Protein AF-A0A3A0B073-F1 (afdb_monomer)

Structure (mmCIF, N/CA/C/O backbone):
data_AF-A0A3A0B073-F1
#
_entry.id   AF-A0A3A0B073-F1
#
loop_
_atom_site.group_PDB
_atom_site.id
_atom_site.type_symbol
_atom_site.label_atom_id
_atom_site.label_alt_id
_atom_site.label_comp_id
_atom_site.label_asym_id
_atom_site.label_entity_id
_atom_site.label_seq_id
_atom_site.pdbx_PDB_ins_code
_atom_site.Cartn_x
_atom_site.Cartn_y
_atom_site.Cartn_z
_atom_site.occupancy
_atom_site.B_iso_or_equiv
_atom_site.auth_seq_id
_atom_site.auth_comp_id
_atom_site.auth_asym_id
_atom_site.auth_atom_id
_atom_sit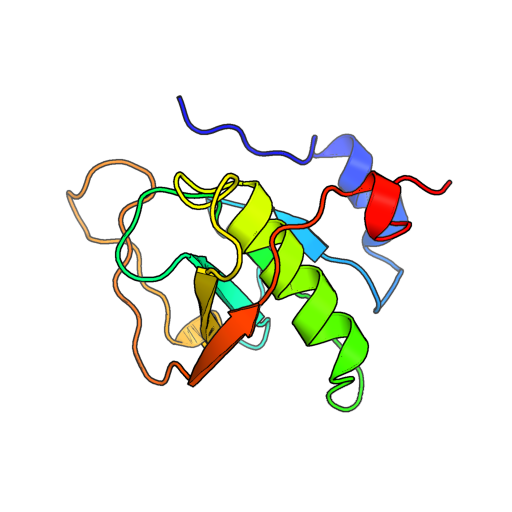e.pdbx_PDB_model_num
ATOM 1 N N . MET A 1 1 ? -16.237 -6.861 0.181 1.00 29.33 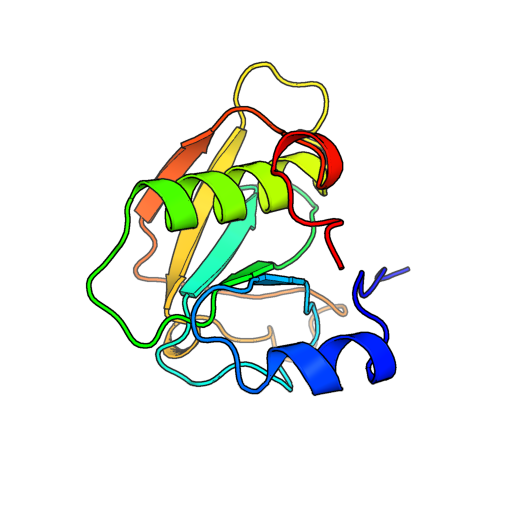1 MET A N 1
ATOM 2 C CA . MET A 1 1 ? -16.297 -5.786 -0.836 1.00 29.33 1 MET A CA 1
ATOM 3 C C . MET A 1 1 ? -14.891 -5.236 -0.973 1.00 29.33 1 MET A C 1
ATOM 5 O O . MET A 1 1 ? -14.348 -4.821 0.035 1.00 29.33 1 MET A O 1
ATOM 9 N N . HIS A 1 2 ? -14.270 -5.301 -2.151 1.00 31.72 2 HIS A N 1
ATOM 10 C CA . HIS A 1 2 ? -12.962 -4.672 -2.353 1.00 31.72 2 HIS A CA 1
ATOM 11 C C . HIS A 1 2 ? -13.212 -3.284 -2.928 1.00 31.72 2 HIS A C 1
ATOM 13 O O . HIS A 1 2 ? -13.648 -3.168 -4.073 1.00 31.72 2 HIS A O 1
ATOM 19 N N . THR A 1 3 ? -12.999 -2.252 -2.119 1.00 32.69 3 THR A N 1
ATOM 20 C CA . THR A 1 3 ? -13.037 -0.867 -2.582 1.00 32.69 3 THR A CA 1
ATOM 21 C C . THR A 1 3 ? -11.742 -0.614 -3.344 1.00 32.69 3 THR A C 1
ATOM 23 O O . THR A 1 3 ? -10.688 -0.417 -2.752 1.00 32.69 3 THR A O 1
ATOM 26 N N . THR A 1 4 ? -11.793 -0.685 -4.672 1.00 45.09 4 THR A N 1
ATOM 27 C CA . THR A 1 4 ? -10.774 -0.039 -5.505 1.00 45.09 4 THR A CA 1
ATOM 28 C C . THR A 1 4 ? -10.979 1.462 -5.317 1.00 45.09 4 THR A C 1
ATOM 30 O O . THR A 1 4 ? -12.005 1.990 -5.737 1.00 45.09 4 THR A O 1
ATOM 33 N N . LEU A 1 5 ? -10.056 2.136 -4.629 1.00 51.75 5 LEU A N 1
ATOM 34 C CA . LEU A 1 5 ? -10.181 3.564 -4.301 1.00 51.75 5 LEU A CA 1
ATOM 35 C C . LEU A 1 5 ? -9.782 4.498 -5.445 1.00 51.75 5 LEU A C 1
ATOM 37 O O . LEU A 1 5 ? -9.676 5.699 -5.243 1.00 51.75 5 LEU A O 1
ATOM 41 N N . ILE A 1 6 ? -9.614 3.976 -6.659 1.00 52.25 6 ILE A N 1
ATOM 42 C CA . ILE A 1 6 ? -9.397 4.811 -7.835 1.00 52.25 6 ILE A CA 1
ATOM 43 C C . ILE A 1 6 ? -10.350 4.374 -8.934 1.00 52.25 6 ILE A C 1
ATOM 45 O O . ILE A 1 6 ? -10.333 3.212 -9.356 1.00 52.25 6 ILE A O 1
ATOM 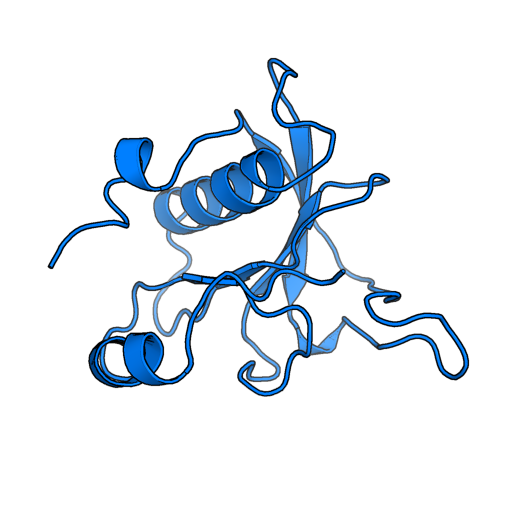49 N N . ARG A 1 7 ? -11.202 5.291 -9.407 1.00 49.00 7 ARG A N 1
ATOM 50 C CA . ARG A 1 7 ? -11.985 5.013 -10.610 1.00 49.00 7 ARG A CA 1
ATOM 51 C C . ARG A 1 7 ? -11.013 5.031 -11.788 1.00 49.00 7 ARG A C 1
ATOM 53 O O . ARG A 1 7 ? -10.180 5.926 -11.865 1.00 49.00 7 ARG A O 1
ATOM 60 N N . PRO A 1 8 ? -11.120 4.107 -12.752 1.00 44.78 8 PRO A N 1
ATOM 61 C CA . PRO A 1 8 ? -10.223 4.088 -13.905 1.00 44.78 8 PRO A CA 1
ATOM 62 C C . PRO A 1 8 ? -10.131 5.415 -14.681 1.00 44.78 8 PRO A C 1
ATOM 64 O O . PRO A 1 8 ? -9.081 5.730 -15.230 1.00 44.78 8 PRO A O 1
ATOM 67 N N . ALA A 1 9 ? -11.203 6.215 -14.687 1.00 53.12 9 ALA A N 1
ATOM 68 C CA . ALA A 1 9 ? -11.222 7.553 -15.280 1.00 53.12 9 ALA A CA 1
ATOM 69 C C . ALA A 1 9 ? -10.273 8.537 -14.572 1.00 53.12 9 ALA A C 1
ATOM 71 O O . ALA A 1 9 ? -9.630 9.346 -15.240 1.00 53.12 9 ALA A O 1
ATOM 72 N N . ASP A 1 10 ? -10.127 8.402 -13.253 1.00 54.31 10 ASP A N 1
ATOM 73 C CA . ASP A 1 10 ? -9.276 9.251 -12.419 1.00 54.31 10 ASP A CA 1
ATOM 74 C C . ASP A 1 10 ? -7.786 8.943 -12.656 1.00 54.31 10 ASP A C 1
ATOM 76 O O . ASP A 1 10 ? -6.939 9.773 -12.376 1.00 54.31 10 ASP A O 1
ATOM 80 N N . LEU A 1 11 ? -7.437 7.779 -13.226 1.00 53.94 11 LEU A N 1
ATOM 81 C CA . LEU A 1 11 ? -6.044 7.404 -13.519 1.00 53.94 11 LEU A CA 1
ATOM 82 C C . LEU A 1 11 ? -5.470 8.136 -14.736 1.00 53.94 11 LEU A C 1
ATOM 84 O O . LEU A 1 11 ? -4.262 8.350 -14.806 1.00 53.94 11 LEU A O 1
ATOM 88 N N . THR A 1 12 ? -6.313 8.471 -15.718 1.00 55.09 12 THR A N 1
ATOM 89 C CA . THR A 1 12 ? -5.875 8.934 -17.049 1.00 55.09 12 THR A CA 1
ATOM 90 C C . THR A 1 12 ? -5.002 10.196 -16.997 1.00 55.09 12 THR A C 1
ATOM 92 O O . THR A 1 12 ? -3.966 10.204 -17.663 1.00 55.09 12 THR A O 1
ATOM 95 N N . PRO A 1 13 ? -5.325 11.226 -16.188 1.00 55.34 13 PRO A N 1
ATOM 96 C CA . PRO A 1 13 ? -4.471 12.408 -16.037 1.00 55.34 13 PRO A CA 1
ATOM 97 C C . PRO A 1 13 ? -3.142 12.104 -15.330 1.00 55.34 13 PRO A C 1
ATOM 99 O O . PRO A 1 13 ? -2.137 12.760 -15.590 1.00 55.34 13 PRO A O 1
ATOM 102 N N . HIS A 1 14 ? -3.122 11.094 -14.457 1.00 51.81 14 HIS A N 1
ATOM 103 C CA . HIS A 1 14 ? -1.970 10.765 -13.617 1.00 51.81 14 HIS A CA 1
ATOM 104 C C . HIS A 1 14 ? -1.006 9.765 -14.265 1.00 51.81 14 HIS A C 1
ATOM 106 O O . HIS A 1 14 ? 0.131 9.652 -13.824 1.00 51.81 14 HIS A O 1
ATOM 112 N N . LEU A 1 15 ? -1.381 9.095 -15.363 1.00 53.16 15 LEU A N 1
ATOM 113 C CA . LEU A 1 15 ? -0.467 8.226 -16.126 1.00 53.16 15 LEU A CA 1
ATOM 114 C C . LEU A 1 15 ? 0.792 8.954 -16.638 1.00 53.16 15 LEU A C 1
ATOM 116 O O . LEU A 1 15 ? 1.796 8.295 -16.901 1.00 53.16 15 LEU A O 1
ATOM 120 N N . ALA A 1 16 ? 0.742 10.283 -16.772 1.00 53.09 16 ALA A N 1
ATOM 121 C CA . ALA A 1 16 ? 1.864 11.115 -17.207 1.00 53.09 16 ALA A CA 1
ATOM 122 C C . ALA A 1 16 ? 2.681 11.731 -16.050 1.00 53.09 16 ALA A C 1
ATOM 124 O O . ALA A 1 16 ? 3.764 12.262 -16.295 1.00 53.09 16 ALA A O 1
ATOM 125 N N . ASP A 1 17 ? 2.194 11.668 -14.806 1.00 56.91 17 ASP A N 1
ATOM 126 C CA . ASP A 1 17 ? 2.904 12.181 -13.631 1.00 56.91 17 ASP A CA 1
ATOM 127 C C . ASP A 1 17 ? 3.765 11.055 -13.022 1.00 56.91 17 ASP A C 1
ATOM 129 O O . ASP A 1 17 ? 3.271 9.950 -12.812 1.00 56.91 17 ASP A O 1
ATOM 133 N N . PRO A 1 18 ? 5.057 11.262 -12.734 1.00 53.91 18 PRO A N 1
ATOM 134 C CA . PRO A 1 18 ? 5.881 10.266 -12.050 1.00 53.91 18 PRO A CA 1
ATOM 135 C C . PRO A 1 18 ? 5.668 10.188 -10.522 1.00 53.91 18 PRO A C 1
ATOM 137 O O . PRO A 1 18 ? 6.352 9.393 -9.880 1.00 53.91 18 PRO A O 1
ATOM 140 N N . ARG A 1 19 ? 4.794 11.012 -9.915 1.00 54.47 19 ARG A N 1
ATOM 141 C CA . ARG A 1 19 ? 4.692 11.203 -8.449 1.00 54.47 19 ARG A CA 1
ATOM 142 C C . ARG A 1 19 ? 3.478 10.584 -7.748 1.00 54.47 19 ARG A C 1
ATOM 144 O O . ARG A 1 19 ? 3.276 10.853 -6.563 1.00 54.47 19 ARG A O 1
ATOM 151 N N . TRP A 1 20 ? 2.651 9.797 -8.423 1.00 63.06 20 TRP A N 1
ATOM 152 C CA . TRP A 1 20 ? 1.352 9.397 -7.870 1.00 63.06 20 TRP A CA 1
ATOM 153 C C . TRP A 1 20 ? 1.305 7.966 -7.320 1.00 63.06 20 TRP A C 1
ATOM 155 O O . TRP A 1 20 ? 2.144 7.106 -7.596 1.00 63.06 20 TRP A O 1
ATOM 165 N N . VAL A 1 21 ? 0.261 7.722 -6.530 1.00 62.69 21 VAL A N 1
ATOM 166 C CA . VAL A 1 21 ? 0.004 6.476 -5.810 1.00 62.69 21 VAL A CA 1
ATOM 167 C C . VAL A 1 21 ? -1.290 5.856 -6.336 1.00 62.69 21 VAL A C 1
ATOM 169 O O . VAL A 1 21 ? -2.345 6.483 -6.280 1.00 62.69 21 VAL A O 1
ATOM 172 N N . VAL A 1 22 ? -1.226 4.625 -6.844 1.00 63.97 22 VAL A N 1
ATOM 173 C CA . VAL A 1 22 ? -2.406 3.833 -7.206 1.00 63.97 22 VAL A CA 1
ATOM 174 C C . VAL A 1 22 ? -2.874 3.062 -5.972 1.00 63.97 22 VAL A C 1
ATOM 176 O O . VAL A 1 22 ? -2.076 2.381 -5.346 1.00 63.97 22 VAL A O 1
ATOM 179 N N . VAL A 1 23 ? -4.162 3.052 -5.648 1.00 61.75 23 VAL A N 1
ATOM 180 C CA . VAL A 1 23 ? -4.732 2.090 -4.694 1.00 61.75 23 VAL A CA 1
ATOM 181 C C . VAL A 1 23 ? -5.425 0.999 -5.503 1.00 61.75 23 VAL A C 1
ATOM 183 O O . VAL A 1 23 ? -6.606 1.101 -5.840 1.00 61.75 23 VAL A O 1
ATOM 186 N N . ASP A 1 24 ? -4.654 -0.018 -5.890 1.00 61.38 24 ASP A N 1
ATOM 187 C CA . ASP A 1 24 ? -5.118 -1.125 -6.726 1.00 61.38 24 ASP A CA 1
ATOM 188 C C . ASP A 1 24 ? -4.952 -2.471 -6.012 1.00 61.38 24 ASP A C 1
ATOM 190 O O . ASP A 1 24 ? -3.847 -2.952 -5.761 1.00 61.38 24 ASP A O 1
ATOM 194 N N . CYS A 1 25 ? -6.084 -3.114 -5.738 1.00 56.56 25 CYS A N 1
ATOM 195 C CA . CYS A 1 25 ? -6.167 -4.449 -5.155 1.00 56.56 25 CYS A CA 1
ATOM 196 C C . CYS A 1 25 ? -6.121 -5.588 -6.188 1.00 56.56 25 CYS A C 1
ATOM 198 O O . CYS A 1 25 ? -6.047 -6.761 -5.812 1.00 56.56 25 CYS A O 1
ATOM 200 N N . ARG A 1 26 ? -6.177 -5.277 -7.488 1.00 60.09 26 ARG A N 1
ATOM 201 C CA . ARG A 1 26 ? -6.136 -6.258 -8.582 1.00 60.09 26 ARG A CA 1
ATOM 202 C C . ARG A 1 26 ? -4.754 -6.393 -9.203 1.00 60.09 26 ARG A C 1
ATOM 204 O O . ARG A 1 26 ? -4.455 -7.467 -9.726 1.00 60.09 26 ARG A O 1
ATOM 211 N N . PHE A 1 27 ? -3.898 -5.390 -9.034 1.00 64.75 27 PHE A N 1
ATOM 212 C CA . PHE A 1 27 ? -2.546 -5.311 -9.586 1.00 64.75 27 PHE A CA 1
ATOM 213 C C . PHE A 1 27 ? -2.467 -5.245 -11.111 1.00 64.75 27 PHE A C 1
ATOM 215 O O . PHE A 1 27 ? -1.421 -5.573 -11.674 1.00 64.75 27 PHE A O 1
ATOM 222 N N . ASP A 1 28 ? -3.551 -4.867 -11.777 1.00 66.38 28 ASP A N 1
ATOM 223 C CA . ASP A 1 28 ? -3.617 -4.860 -13.239 1.00 66.38 28 ASP A CA 1
ATOM 224 C C . ASP A 1 28 ? -2.840 -3.662 -13.822 1.00 66.38 28 ASP A C 1
ATOM 226 O O . ASP A 1 28 ? -2.476 -3.657 -14.994 1.00 66.38 28 ASP A O 1
ATOM 230 N N . LEU A 1 29 ? -2.547 -2.659 -12.986 1.00 64.62 29 LEU A N 1
ATOM 231 C CA . LEU A 1 29 ? -1.926 -1.387 -13.371 1.00 64.62 29 LEU A CA 1
ATOM 232 C C . LEU A 1 29 ? -0.457 -1.252 -12.943 1.00 64.62 29 LEU A C 1
ATOM 234 O O . LEU A 1 29 ? 0.153 -0.210 -13.188 1.00 64.62 29 LEU A O 1
ATOM 238 N N . ALA A 1 30 ? 0.092 -2.271 -12.279 1.00 74.00 30 ALA A N 1
ATOM 239 C CA . ALA A 1 30 ? 1.402 -2.215 -11.643 1.00 74.00 30 ALA A CA 1
ATOM 240 C C . ALA A 1 30 ? 2.483 -2.899 -12.494 1.00 74.00 30 ALA A C 1
ATOM 242 O O . ALA A 1 30 ? 2.364 -4.074 -12.853 1.00 74.00 30 ALA A O 1
ATOM 243 N N . ASN A 1 31 ? 3.573 -2.185 -12.759 1.00 81.56 31 ASN A N 1
ATOM 244 C CA . ASN A 1 31 ? 4.785 -2.727 -13.357 1.00 81.56 31 ASN A CA 1
ATOM 245 C C . ASN A 1 31 ? 5.560 -3.581 -12.337 1.00 81.56 31 ASN A C 1
ATOM 247 O O . ASN A 1 31 ? 5.439 -3.377 -11.129 1.00 81.56 31 ASN A O 1
ATOM 251 N N . PRO A 1 32 ? 6.419 -4.515 -12.786 1.00 83.94 32 PRO A N 1
ATOM 252 C CA . PRO A 1 32 ? 7.206 -5.357 -11.883 1.00 83.94 32 PRO A CA 1
ATOM 253 C C . PRO A 1 32 ? 8.081 -4.587 -10.878 1.00 83.94 32 PRO A C 1
ATOM 255 O O . PRO A 1 32 ? 8.295 -5.093 -9.778 1.00 83.94 32 PRO A O 1
ATOM 258 N N . GLY A 1 33 ? 8.585 -3.408 -11.254 1.00 85.06 33 GLY A N 1
ATOM 259 C CA . GLY A 1 33 ? 9.442 -2.568 -10.408 1.00 85.06 33 GLY A CA 1
ATOM 260 C C . GLY A 1 33 ? 8.696 -1.559 -9.531 1.00 85.06 33 GLY A C 1
ATOM 261 O O . GLY A 1 33 ? 9.333 -0.899 -8.719 1.00 85.06 33 GLY A O 1
ATOM 262 N N . ASP A 1 34 ? 7.372 -1.436 -9.670 1.00 86.31 34 ASP A N 1
ATOM 263 C CA . ASP A 1 34 ? 6.595 -0.530 -8.821 1.00 86.31 34 ASP A CA 1
ATOM 264 C C . ASP A 1 34 ? 6.606 -1.032 -7.375 1.00 86.31 34 ASP A C 1
ATOM 266 O O . ASP A 1 34 ? 6.655 -2.241 -7.127 1.00 86.31 34 ASP A O 1
ATOM 270 N N . LEU A 1 35 ? 6.521 -0.126 -6.406 1.00 88.06 35 LEU A N 1
ATOM 271 C CA . LEU A 1 35 ? 6.472 -0.511 -5.001 1.00 88.06 35 LEU A CA 1
ATOM 272 C C . LEU A 1 35 ? 5.040 -0.848 -4.601 1.00 88.06 35 LEU A C 1
ATOM 274 O O . LEU A 1 35 ? 4.108 -0.103 -4.869 1.00 88.06 35 LEU A O 1
ATOM 278 N N . TRP A 1 36 ? 4.873 -1.974 -3.930 1.00 90.69 36 TRP A N 1
ATOM 279 C CA . TRP A 1 36 ? 3.655 -2.398 -3.267 1.00 90.69 36 TRP A CA 1
ATOM 280 C C . TRP A 1 36 ? 3.761 -2.128 -1.774 1.00 90.69 36 TRP A C 1
ATOM 282 O O . TRP A 1 36 ? 4.793 -2.415 -1.169 1.00 90.69 36 TRP A O 1
ATOM 292 N N . LEU A 1 37 ? 2.684 -1.603 -1.200 1.00 92.44 37 LEU A N 1
ATOM 293 C CA . LEU A 1 37 ? 2.546 -1.285 0.206 1.00 92.44 37 LEU A CA 1
ATOM 294 C C . LEU A 1 37 ? 1.238 -1.856 0.754 1.00 92.44 37 LEU A C 1
ATOM 296 O O . LEU A 1 37 ? 0.194 -1.800 0.093 1.00 92.44 37 LEU A O 1
ATOM 300 N N . HIS A 1 38 ? 1.287 -2.382 1.973 1.00 93.56 38 HIS A N 1
ATOM 301 C CA . HIS A 1 38 ? 0.114 -2.897 2.674 1.00 93.56 38 HIS A CA 1
ATOM 302 C C . HIS A 1 38 ? 0.346 -2.918 4.183 1.00 93.56 38 HIS A C 1
ATOM 304 O O . HIS A 1 38 ? 1.461 -3.158 4.646 1.00 93.56 38 HIS A O 1
ATOM 310 N N . ALA A 1 39 ? -0.713 -2.704 4.961 1.00 95.12 39 ALA A N 1
ATOM 311 C CA . ALA A 1 39 ? -0.633 -2.796 6.412 1.00 95.12 39 ALA A CA 1
ATOM 312 C C . ALA A 1 39 ? -0.265 -4.226 6.850 1.00 95.12 39 ALA A C 1
ATOM 314 O O . ALA A 1 39 ? -0.869 -5.214 6.427 1.00 95.12 39 ALA A O 1
ATOM 315 N N . ARG A 1 40 ? 0.767 -4.356 7.679 1.00 95.50 40 ARG A N 1
ATOM 316 C CA . ARG A 1 40 ? 1.321 -5.653 8.067 1.00 95.50 40 ARG A CA 1
ATOM 317 C C . ARG A 1 40 ? 0.349 -6.400 8.979 1.00 95.50 40 ARG A C 1
ATOM 319 O O . ARG A 1 40 ? -0.135 -5.846 9.960 1.00 95.50 40 ARG A O 1
ATOM 326 N N . ASN A 1 41 ? 0.124 -7.685 8.693 1.00 91.56 41 ASN A N 1
ATOM 327 C CA . ASN A 1 41 ? -0.681 -8.602 9.516 1.00 91.56 41 ASN A CA 1
ATOM 328 C C . ASN A 1 41 ? -2.127 -8.149 9.799 1.00 91.56 41 ASN A C 1
ATOM 330 O O . ASN A 1 41 ? -2.719 -8.578 10.788 1.00 91.56 41 ASN A O 1
ATOM 334 N N . MET A 1 42 ? -2.715 -7.314 8.942 1.00 92.38 42 MET A N 1
ATOM 335 C CA . MET A 1 42 ? -4.102 -6.873 9.095 1.00 92.38 42 MET A CA 1
ATOM 336 C C . MET A 1 42 ? -4.778 -6.648 7.742 1.00 92.38 42 MET A C 1
ATOM 338 O O . MET A 1 42 ? -4.085 -6.374 6.762 1.00 92.38 42 MET A O 1
ATOM 342 N N . PRO A 1 43 ? -6.115 -6.751 7.660 1.00 89.69 43 PRO A N 1
ATOM 343 C CA . PRO A 1 43 ? -6.858 -6.365 6.469 1.00 89.69 43 PRO A CA 1
ATOM 344 C C . PRO A 1 43 ? -6.635 -4.891 6.117 1.00 89.69 43 PRO A C 1
ATOM 346 O O . PRO A 1 43 ? -6.659 -4.013 6.982 1.00 89.69 43 PRO A O 1
ATOM 349 N N . GLY A 1 44 ? -6.444 -4.612 4.831 1.00 87.56 44 GLY A N 1
ATOM 350 C CA . GLY A 1 44 ? -6.321 -3.250 4.341 1.00 87.56 44 GLY A CA 1
ATOM 351 C C . GLY A 1 44 ? -6.243 -3.157 2.827 1.00 87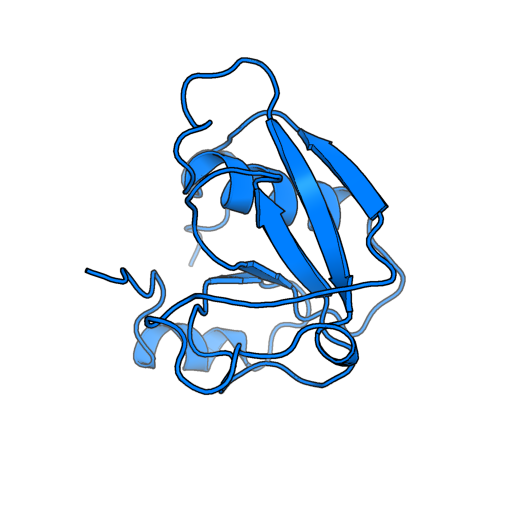.56 44 GLY A C 1
ATOM 352 O O . GLY A 1 44 ? -6.358 -4.146 2.100 1.00 87.56 44 GLY A O 1
ATOM 353 N N . ALA A 1 45 ? -6.084 -1.932 2.344 1.00 85.88 45 ALA A N 1
ATOM 354 C CA . ALA A 1 45 ? -5.900 -1.667 0.930 1.00 85.88 45 ALA A CA 1
ATOM 355 C C . ALA A 1 45 ? -4.479 -2.018 0.471 1.00 85.88 45 ALA A C 1
ATOM 357 O O . ALA A 1 45 ? -3.491 -1.777 1.165 1.00 85.88 45 ALA A O 1
ATOM 358 N N . HIS A 1 46 ? -4.380 -2.536 -0.752 1.00 86.44 46 HIS A N 1
ATOM 359 C CA . HIS A 1 46 ? -3.112 -2.607 -1.464 1.00 86.44 46 HIS A CA 1
ATOM 360 C C . HIS A 1 46 ? -2.842 -1.270 -2.137 1.00 86.44 46 HIS A C 1
ATOM 362 O O . HIS A 1 46 ? -3.642 -0.792 -2.944 1.00 86.44 46 HIS A O 1
ATOM 368 N N . VAL A 1 47 ? -1.695 -0.694 -1.817 1.00 86.81 47 VAL A N 1
ATOM 369 C CA . VAL A 1 47 ? -1.233 0.565 -2.380 1.00 86.81 47 VAL A CA 1
ATOM 370 C C . VAL A 1 47 ? -0.041 0.266 -3.283 1.00 86.81 47 VAL A C 1
ATOM 372 O O . VAL A 1 47 ? 0.865 -0.469 -2.912 1.00 86.81 47 VAL A O 1
ATOM 375 N N . ILE A 1 48 ? -0.055 0.798 -4.495 1.00 85.38 48 ILE A N 1
ATOM 376 C CA . ILE A 1 48 ? 1.019 0.711 -5.475 1.00 85.3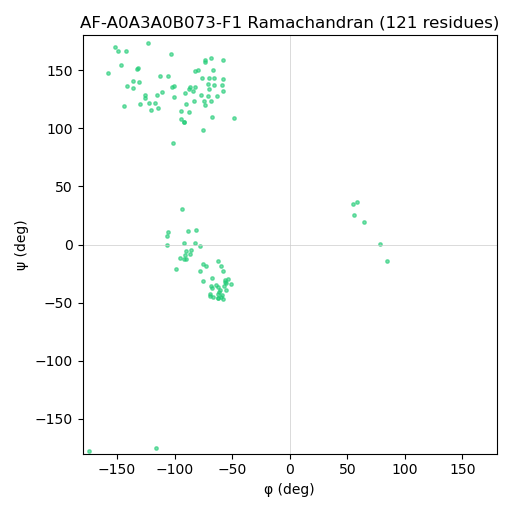8 48 ILE A CA 1
ATOM 377 C C . ILE A 1 48 ? 1.569 2.116 -5.683 1.00 85.38 48 ILE A C 1
ATOM 379 O O . ILE A 1 48 ? 0.873 3.007 -6.159 1.00 85.38 48 ILE A O 1
ATOM 383 N N . LEU A 1 49 ? 2.835 2.317 -5.362 1.00 81.56 49 LEU A N 1
ATOM 384 C CA . LEU A 1 49 ? 3.561 3.535 -5.673 1.00 81.56 49 LEU A CA 1
ATOM 385 C C . LEU A 1 49 ? 4.308 3.333 -6.995 1.00 81.56 49 LEU A C 1
ATOM 387 O O . LEU A 1 49 ? 5.223 2.508 -7.080 1.00 81.56 49 LEU A O 1
ATOM 391 N N . ARG A 1 50 ? 3.911 4.094 -8.021 1.00 77.75 50 ARG A N 1
ATOM 392 C CA . ARG A 1 50 ? 4.625 4.153 -9.300 1.00 77.75 50 ARG A CA 1
ATOM 393 C C . ARG A 1 50 ? 5.656 5.259 -9.220 1.00 77.75 50 ARG A C 1
ATOM 395 O O . ARG A 1 50 ? 5.308 6.405 -8.955 1.00 77.75 50 ARG A O 1
ATOM 402 N N . TRP A 1 51 ? 6.920 4.910 -9.415 1.00 68.62 51 TRP A N 1
ATOM 403 C CA . TRP A 1 51 ? 8.012 5.850 -9.223 1.00 68.62 51 TRP A CA 1
ATOM 404 C C . TRP A 1 51 ? 9.112 5.615 -10.252 1.00 68.62 51 TRP A C 1
ATOM 406 O O . TRP A 1 51 ? 9.706 4.544 -10.305 1.00 68.62 51 TRP A O 1
ATOM 416 N N . ASN A 1 52 ? 9.382 6.638 -11.065 1.00 61.25 52 ASN A N 1
ATOM 417 C CA . ASN A 1 52 ? 10.408 6.608 -12.115 1.00 61.25 52 ASN A CA 1
ATOM 418 C C . ASN A 1 52 ? 11.670 7.425 -11.744 1.00 61.25 52 ASN A C 1
ATOM 420 O O . ASN A 1 52 ? 12.499 7.689 -12.612 1.00 61.25 52 ASN A O 1
ATOM 424 N N . GLY A 1 53 ? 11.809 7.868 -10.486 1.00 58.97 53 GLY A N 1
ATOM 425 C CA . GLY A 1 53 ? 12.918 8.707 -10.002 1.00 58.97 53 GLY A CA 1
ATOM 426 C C . GLY A 1 53 ? 13.796 8.029 -8.935 1.00 58.97 53 GLY A C 1
ATOM 427 O O . GLY A 1 53 ? 13.584 6.863 -8.613 1.00 58.97 53 GLY A O 1
ATOM 428 N N . PRO A 1 54 ? 14.778 8.736 -8.343 1.00 58.84 54 PRO A N 1
ATOM 429 C CA . PRO A 1 54 ? 15.496 8.253 -7.157 1.00 58.84 54 PRO A CA 1
ATOM 430 C C . PRO A 1 54 ? 14.547 8.158 -5.956 1.00 58.84 54 PRO A C 1
ATOM 432 O O . PRO A 1 54 ? 13.663 9.000 -5.835 1.00 58.84 54 PRO A O 1
ATOM 435 N N . ASP A 1 55 ? 14.706 7.151 -5.093 1.00 61.75 55 ASP A N 1
ATOM 436 C CA . ASP A 1 55 ? 13.849 6.925 -3.916 1.00 61.75 55 ASP A CA 1
ATOM 437 C C . ASP A 1 55 ? 13.658 8.217 -3.091 1.00 61.75 55 ASP A C 1
ATOM 439 O O . ASP A 1 55 ? 14.571 8.681 -2.406 1.00 61.75 55 ASP A O 1
ATOM 443 N N . ASP A 1 56 ? 12.453 8.795 -3.136 1.00 74.94 56 ASP A N 1
ATOM 444 C CA . ASP A 1 56 ? 12.052 9.907 -2.273 1.00 74.94 56 ASP A CA 1
ATOM 445 C C . ASP A 1 56 ? 11.393 9.334 -1.012 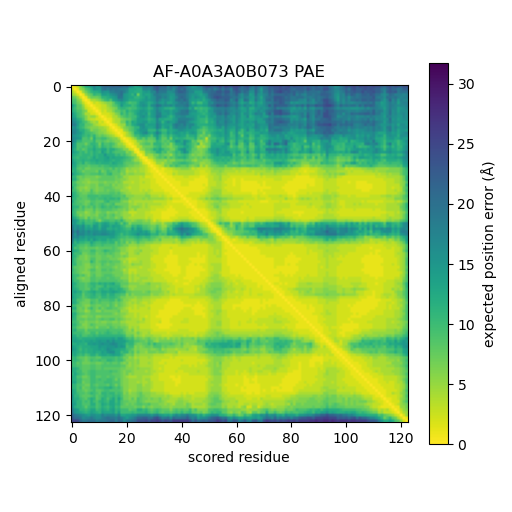1.00 74.94 56 ASP A C 1
ATOM 447 O O . ASP A 1 56 ? 10.251 8.856 -1.027 1.00 74.94 56 ASP A O 1
ATOM 451 N N . ALA A 1 57 ? 12.126 9.386 0.103 1.00 76.69 57 ALA A N 1
ATOM 452 C CA . ALA A 1 57 ? 11.661 8.897 1.398 1.00 76.69 57 ALA A CA 1
ATOM 453 C C . ALA A 1 57 ? 10.339 9.552 1.845 1.00 76.69 57 ALA A C 1
ATOM 455 O O . ALA A 1 57 ? 9.523 8.912 2.515 1.00 76.69 57 ALA A O 1
ATOM 456 N N . GLY A 1 58 ? 10.089 10.805 1.454 1.00 81.38 58 GLY A N 1
ATOM 457 C CA . GLY A 1 58 ? 8.847 11.508 1.747 1.00 81.38 58 GLY A CA 1
ATOM 458 C C . GLY A 1 58 ? 7.665 10.930 0.975 1.00 81.38 58 GLY A C 1
ATOM 459 O O . GLY A 1 58 ? 6.612 10.693 1.565 1.00 81.38 58 GLY A O 1
ATOM 460 N N . VAL A 1 59 ? 7.833 10.646 -0.319 1.00 81.94 59 VAL A N 1
ATOM 461 C CA . VAL A 1 59 ? 6.789 10.011 -1.150 1.00 81.94 59 VAL A CA 1
ATOM 462 C C . VAL A 1 59 ? 6.446 8.625 -0.614 1.00 81.94 59 VAL A C 1
ATOM 464 O O . VAL A 1 59 ? 5.268 8.309 -0.436 1.00 81.94 59 VAL A O 1
ATOM 467 N N . LEU A 1 60 ? 7.466 7.829 -0.291 1.00 85.44 60 LEU A N 1
ATOM 468 C CA . LEU A 1 60 ? 7.280 6.496 0.269 1.00 85.44 60 LEU A CA 1
ATOM 469 C C . LEU A 1 60 ? 6.500 6.534 1.589 1.00 85.44 60 LEU A C 1
ATOM 471 O O . LEU A 1 60 ? 5.564 5.758 1.778 1.00 85.44 60 LEU A O 1
ATOM 475 N N . THR A 1 61 ? 6.852 7.466 2.477 1.00 89.44 61 THR A N 1
ATOM 476 C CA . THR A 1 61 ? 6.170 7.641 3.765 1.00 89.44 61 THR A CA 1
ATOM 477 C C . THR A 1 61 ? 4.705 8.028 3.568 1.00 89.44 61 THR A C 1
ATOM 479 O O . THR A 1 61 ? 3.838 7.463 4.226 1.00 89.44 61 THR A O 1
ATOM 482 N N . ARG A 1 62 ? 4.396 8.932 2.624 1.00 86.81 62 ARG A N 1
ATOM 483 C CA . ARG A 1 62 ? 3.004 9.298 2.301 1.00 86.81 62 ARG A CA 1
ATOM 484 C C . ARG A 1 62 ? 2.205 8.102 1.780 1.00 86.81 62 ARG A C 1
ATOM 486 O O . ARG A 1 62 ? 1.094 7.870 2.246 1.00 86.81 62 ARG A O 1
ATOM 493 N N . ALA A 1 63 ? 2.773 7.320 0.861 1.00 86.94 63 ALA A N 1
ATOM 494 C CA . ALA A 1 63 ? 2.121 6.117 0.342 1.00 86.94 63 ALA A CA 1
ATOM 495 C C . ALA A 1 63 ? 1.863 5.084 1.454 1.00 86.94 63 ALA A C 1
ATOM 497 O O . ALA A 1 63 ? 0.788 4.488 1.510 1.00 86.94 63 ALA A O 1
ATOM 498 N N . ALA A 1 64 ? 2.819 4.909 2.371 1.00 91.38 64 ALA A N 1
ATOM 499 C CA . ALA A 1 64 ? 2.666 4.015 3.511 1.00 91.38 64 ALA A CA 1
ATOM 500 C C . ALA A 1 64 ? 1.586 4.516 4.485 1.00 91.38 64 ALA A C 1
ATOM 502 O O . ALA A 1 64 ? 0.719 3.742 4.886 1.00 91.38 64 ALA A O 1
ATOM 503 N N . SER A 1 65 ? 1.572 5.811 4.813 1.00 92.25 65 SER A N 1
ATOM 504 C CA . SER A 1 65 ? 0.521 6.428 5.637 1.00 92.25 65 SER A CA 1
ATOM 505 C C . SER A 1 65 ? -0.876 6.240 5.046 1.00 92.25 65 SER A C 1
ATOM 507 O O . SER A 1 65 ? -1.830 6.032 5.796 1.00 92.25 65 SER A O 1
ATOM 509 N N . LEU A 1 66 ? -0.999 6.267 3.715 1.00 89.06 66 LEU A N 1
ATOM 510 C CA . LEU A 1 66 ? -2.258 6.008 3.022 1.00 89.06 66 LEU A CA 1
ATOM 511 C C . LEU A 1 66 ? -2.681 4.534 3.132 1.00 89.06 66 LEU A C 1
ATOM 513 O O . LEU A 1 66 ? -3.847 4.244 3.397 1.00 89.06 66 LEU A O 1
ATOM 517 N N . ALA A 1 67 ? -1.738 3.596 2.985 1.00 90.50 67 ALA A N 1
ATOM 518 C CA . ALA A 1 67 ? -1.997 2.168 3.192 1.00 90.50 67 ALA A CA 1
ATOM 519 C C . ALA A 1 67 ? -2.454 1.872 4.631 1.00 90.50 67 ALA A C 1
ATOM 521 O O . ALA A 1 67 ? -3.364 1.072 4.841 1.00 90.50 67 ALA A O 1
ATOM 522 N N . ALA A 1 68 ? -1.859 2.554 5.612 1.00 94.12 68 ALA A N 1
ATOM 523 C CA . ALA A 1 68 ? -2.251 2.485 7.016 1.00 94.12 68 ALA A CA 1
ATOM 524 C C . ALA A 1 68 ? -3.627 3.117 7.294 1.00 94.12 68 ALA A C 1
ATOM 526 O O . ALA A 1 68 ? -4.374 2.629 8.135 1.00 94.12 68 ALA A O 1
ATOM 527 N N . TRP A 1 69 ? -3.983 4.196 6.594 1.00 92.62 69 TRP A N 1
ATOM 528 C CA . TRP A 1 69 ? -5.302 4.823 6.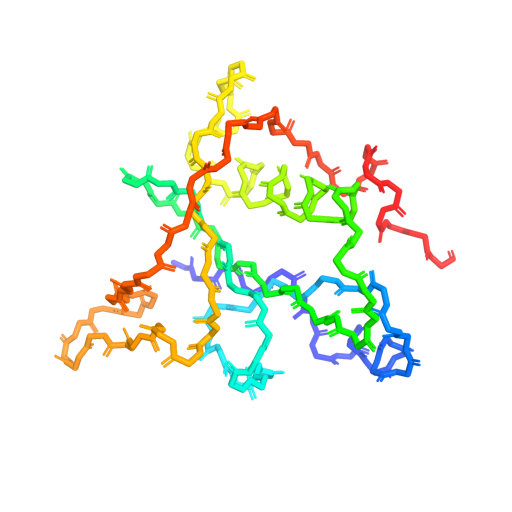719 1.00 92.62 69 TRP A CA 1
ATOM 529 C C . TRP A 1 69 ? -6.426 3.933 6.191 1.00 92.62 69 TRP A C 1
ATOM 531 O O . TRP A 1 69 ? -7.506 3.881 6.775 1.00 92.62 69 TRP A O 1
ATOM 541 N N . TYR A 1 70 ? -6.163 3.204 5.109 1.00 89.88 70 TYR A N 1
ATOM 542 C CA . TYR A 1 70 ? -7.110 2.273 4.498 1.00 89.88 70 TYR A CA 1
ATOM 543 C C . TYR A 1 70 ? -6.968 0.832 4.992 1.00 89.88 70 TYR A C 1
ATOM 545 O O . TYR A 1 70 ? -7.258 -0.114 4.255 1.00 89.88 70 TYR A O 1
ATOM 553 N N . SER A 1 71 ? -6.549 0.657 6.241 1.00 91.31 71 SER A N 1
ATOM 554 C CA . SER A 1 71 ? -6.522 -0.630 6.928 1.00 91.31 71 SER A CA 1
ATOM 555 C C . SER A 1 71 ? -7.336 -0.594 8.216 1.00 91.31 71 SER A C 1
ATOM 557 O O . SER A 1 71 ? -7.777 0.465 8.674 1.00 91.31 71 SER A O 1
ATOM 559 N N . ASP A 1 72 ? -7.487 -1.756 8.845 1.00 92.69 72 ASP A N 1
ATOM 560 C CA . ASP A 1 72 ? -8.069 -1.864 10.188 1.00 92.69 72 ASP A CA 1
ATOM 561 C C . ASP A 1 72 ? -7.235 -1.118 11.257 1.00 92.69 72 ASP A C 1
ATOM 563 O O . ASP A 1 72 ? -7.723 -0.845 12.353 1.00 92.69 72 ASP A O 1
ATOM 567 N N . GLY A 1 73 ? -5.994 -0.726 10.938 1.00 92.44 73 GLY A N 1
ATOM 568 C CA . GLY A 1 73 ? -5.091 0.041 11.801 1.00 92.44 73 GLY A CA 1
ATOM 569 C C . GLY A 1 73 ? -5.324 1.556 11.812 1.00 92.44 73 GLY A C 1
ATOM 570 O O . GLY A 1 73 ? -4.608 2.270 12.510 1.00 92.44 73 GLY A O 1
ATOM 571 N N . ARG A 1 74 ? -6.316 2.082 11.084 1.00 92.94 74 ARG A N 1
ATOM 572 C CA . ARG A 1 74 ? -6.561 3.531 10.930 1.00 92.94 74 ARG A CA 1
ATOM 573 C C . ARG A 1 74 ? -6.627 4.326 12.243 1.00 92.94 74 ARG A C 1
ATOM 575 O O . ARG A 1 74 ? -6.253 5.494 12.264 1.00 92.94 74 ARG A O 1
ATOM 582 N N . GLY A 1 75 ? -7.143 3.724 13.316 1.00 93.81 75 GLY A N 1
ATOM 583 C CA . GLY A 1 75 ? -7.275 4.365 14.632 1.00 93.81 75 GLY A CA 1
ATOM 584 C C . GLY A 1 75 ? -6.030 4.271 15.521 1.00 93.81 75 GLY A C 1
ATOM 585 O O . GLY A 1 75 ? -6.027 4.813 16.624 1.00 93.81 75 GLY A O 1
ATOM 586 N N . SER A 1 76 ? -4.992 3.557 15.088 1.00 94.50 76 SER A N 1
ATOM 587 C CA . SER A 1 76 ? -3.752 3.397 15.843 1.00 94.50 76 SER A CA 1
ATOM 588 C C . SER A 1 76 ? -2.849 4.616 15.689 1.00 94.50 76 SER A C 1
ATOM 590 O O . SER A 1 76 ? -2.816 5.255 14.640 1.00 94.50 76 SER A O 1
ATOM 592 N N . THR A 1 77 ? -2.050 4.901 16.721 1.00 95.06 77 THR A N 1
ATOM 593 C CA . THR A 1 77 ? -1.011 5.936 16.639 1.00 95.06 77 THR A CA 1
ATOM 594 C C . THR A 1 77 ? -0.042 5.619 15.511 1.00 95.06 77 THR A C 1
ATOM 596 O O . THR A 1 77 ? 0.231 6.481 14.688 1.00 95.06 77 THR A O 1
ATOM 599 N N . THR A 1 78 ? 0.427 4.376 15.435 1.00 96.38 78 THR A N 1
ATOM 600 C CA . THR A 1 78 ? 1.396 3.925 14.438 1.00 96.38 78 THR A CA 1
ATOM 601 C C . THR A 1 78 ? 0.959 2.575 13.897 1.00 96.38 78 THR A C 1
ATOM 603 O O . THR A 1 78 ? 0.479 1.731 14.656 1.00 96.38 78 THR A O 1
ATOM 606 N N . VAL A 1 79 ? 1.129 2.371 12.594 1.00 97.31 79 VAL A N 1
ATOM 607 C CA . VAL A 1 79 ? 0.807 1.127 11.898 1.00 97.31 79 VAL A CA 1
ATOM 608 C C . VAL A 1 79 ? 2.047 0.651 11.143 1.00 97.31 79 VAL A C 1
ATOM 610 O O . VAL A 1 79 ? 2.617 1.434 10.376 1.00 97.31 79 VAL A O 1
ATOM 613 N N . PRO A 1 80 ? 2.456 -0.617 11.316 1.00 97.50 80 PRO A N 1
ATOM 614 C CA . PRO A 1 80 ? 3.503 -1.208 10.501 1.00 97.50 80 PRO A CA 1
ATOM 615 C C . PRO A 1 80 ? 2.977 -1.448 9.082 1.00 97.50 80 PRO A C 1
ATOM 617 O O . PRO A 1 80 ? 1.939 -2.082 8.883 1.00 97.50 80 PRO A O 1
ATOM 620 N N . VAL A 1 81 ? 3.703 -0.961 8.083 1.00 96.75 81 VAL A N 1
ATOM 621 C CA . VAL A 1 81 ? 3.374 -1.103 6.662 1.00 96.75 81 VAL A CA 1
ATOM 622 C C . VAL A 1 81 ? 4.521 -1.794 5.950 1.00 96.75 81 VAL A C 1
ATOM 624 O O . VAL A 1 81 ? 5.651 -1.307 5.951 1.00 96.75 81 VAL A O 1
ATOM 627 N N . ASP A 1 82 ? 4.225 -2.925 5.323 1.00 96.56 82 ASP A N 1
ATOM 628 C CA . ASP A 1 82 ? 5.195 -3.661 4.526 1.00 96.56 82 ASP A CA 1
ATOM 629 C C . ASP A 1 82 ? 5.296 -3.052 3.137 1.00 96.56 82 ASP A C 1
ATOM 631 O O . ASP A 1 82 ? 4.285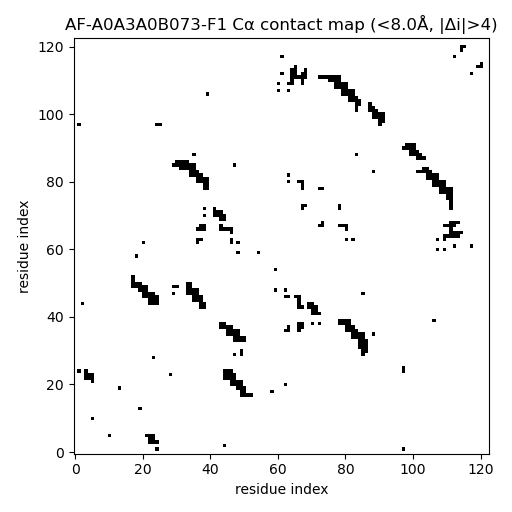 -2.759 2.501 1.00 96.56 82 ASP A O 1
ATOM 635 N N . VAL A 1 83 ? 6.530 -2.887 2.669 1.00 93.69 83 VAL A N 1
ATOM 636 C CA . VAL A 1 83 ? 6.877 -2.340 1.363 1.00 93.69 83 VAL A CA 1
ATOM 637 C C . VAL A 1 83 ? 7.771 -3.327 0.639 1.00 93.69 83 VAL A C 1
ATOM 639 O O . VAL A 1 83 ? 8.826 -3.705 1.145 1.00 93.69 83 VAL A O 1
ATOM 642 N N . THR A 1 84 ? 7.401 -3.705 -0.576 1.00 93.06 84 THR A N 1
ATOM 643 C CA . THR A 1 84 ? 8.264 -4.497 -1.457 1.00 93.06 84 THR A CA 1
ATOM 644 C C . THR A 1 84 ? 7.992 -4.162 -2.911 1.00 93.06 84 THR A C 1
ATOM 646 O O . THR A 1 84 ? 6.984 -3.545 -3.231 1.00 93.06 84 THR A O 1
ATOM 649 N N . GLU A 1 85 ? 8.853 -4.580 -3.826 1.00 91.00 85 GLU A N 1
ATOM 650 C CA . GLU A 1 85 ? 8.544 -4.444 -5.243 1.00 91.00 85 GLU A CA 1
ATOM 651 C C . GLU A 1 85 ? 7.419 -5.391 -5.661 1.00 91.00 85 GLU A C 1
ATOM 653 O O . GLU A 1 85 ? 7.351 -6.561 -5.266 1.00 91.00 85 GLU A O 1
ATOM 658 N N . ARG A 1 86 ? 6.563 -4.918 -6.561 1.00 89.25 86 ARG A N 1
ATOM 659 C CA . ARG A 1 86 ? 5.409 -5.653 -7.058 1.00 89.25 86 ARG A CA 1
ATOM 660 C C . ARG A 1 86 ? 5.795 -7.010 -7.639 1.00 89.25 86 ARG A C 1
ATOM 662 O O . ARG A 1 86 ? 5.033 -7.972 -7.496 1.00 89.25 86 ARG A O 1
ATOM 669 N N . ARG A 1 87 ? 6.973 -7.148 -8.256 1.00 89.88 87 ARG A N 1
ATOM 670 C CA . ARG A 1 87 ? 7.489 -8.434 -8.761 1.00 89.88 87 ARG A CA 1
ATOM 671 C C . ARG A 1 87 ? 7.667 -9.504 -7.690 1.00 89.88 87 ARG A C 1
ATOM 673 O O . ARG A 1 87 ? 7.715 -10.677 -8.063 1.00 89.88 87 ARG A O 1
ATOM 680 N N . PHE A 1 88 ? 7.731 -9.154 -6.408 1.00 93.19 88 PHE A N 1
ATOM 681 C CA . PHE A 1 88 ? 7.802 -10.110 -5.302 1.00 93.19 88 PHE A CA 1
ATOM 682 C C . PHE A 1 88 ? 6.428 -10.485 -4.736 1.00 93.19 88 PHE A C 1
ATOM 684 O O . PHE A 1 88 ? 6.314 -11.500 -4.053 1.00 93.19 88 PHE A O 1
ATOM 691 N N . VAL A 1 89 ? 5.375 -9.753 -5.105 1.00 91.19 89 VAL A N 1
ATOM 692 C CA . VAL A 1 89 ? 3.990 -10.026 -4.705 1.00 91.19 89 VAL A CA 1
ATOM 693 C C . VAL A 1 89 ? 3.335 -11.018 -5.672 1.00 91.19 89 VAL A C 1
ATOM 695 O O . VAL A 1 89 ? 3.466 -10.929 -6.901 1.00 91.19 89 VAL A O 1
ATOM 698 N N . ARG A 1 90 ? 2.615 -12.002 -5.139 1.00 88.50 90 ARG A N 1
ATOM 699 C CA . ARG A 1 90 ? 1.897 -13.033 -5.900 1.00 88.50 90 ARG A CA 1
ATOM 700 C C . ARG A 1 90 ? 0.515 -13.250 -5.303 1.00 88.50 90 ARG A C 1
ATOM 702 O O . ARG A 1 90 ? 0.382 -13.383 -4.094 1.00 88.50 90 ARG A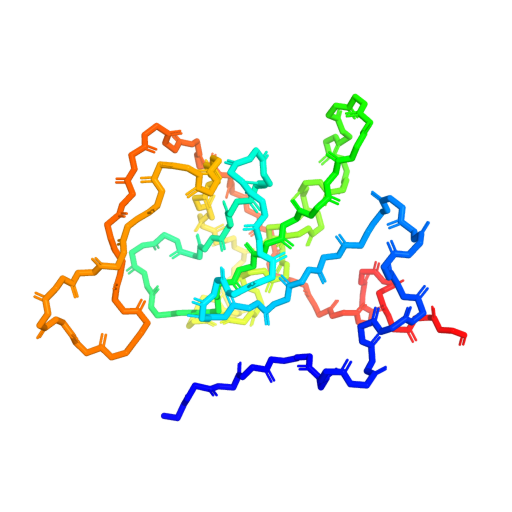 O 1
ATOM 709 N N . LYS A 1 91 ? -0.505 -13.327 -6.160 1.00 85.94 91 LYS A N 1
ATOM 710 C CA . LYS A 1 91 ? -1.854 -13.744 -5.753 1.00 85.94 91 LYS A CA 1
ATOM 711 C C . LYS A 1 91 ? -1.815 -15.212 -5.322 1.00 85.94 91 LYS A C 1
ATOM 713 O O . LYS A 1 91 ? -1.194 -16.028 -6.008 1.00 85.94 91 LYS A O 1
ATOM 718 N N . ILE A 1 92 ? -2.495 -15.551 -4.231 1.00 86.19 92 ILE A N 1
ATOM 719 C CA . ILE A 1 92 ? -2.639 -16.947 -3.802 1.00 86.19 92 ILE A CA 1
ATOM 720 C C . ILE A 1 92 ? -3.617 -17.643 -4.747 1.00 86.19 92 ILE A C 1
ATOM 722 O O . ILE A 1 92 ? -4.773 -17.239 -4.878 1.00 86.19 92 ILE A O 1
ATOM 726 N N . ARG A 1 93 ? -3.162 -18.696 -5.434 1.00 79.94 93 ARG A N 1
ATOM 727 C CA . ARG A 1 93 ? -4.014 -19.450 -6.360 1.00 79.94 93 ARG A CA 1
ATOM 728 C C . ARG A 1 93 ? -5.088 -20.198 -5.567 1.00 79.94 93 ARG A C 1
ATOM 730 O O . ARG A 1 93 ? -4.760 -20.976 -4.682 1.00 79.94 93 ARG A O 1
ATOM 737 N N . GLY A 1 94 ? -6.358 -19.953 -5.889 1.00 81.44 94 GLY A N 1
ATOM 738 C CA . GLY A 1 94 ? -7.493 -20.503 -5.136 1.00 81.44 94 GLY A CA 1
ATOM 739 C C . GLY A 1 94 ? -7.790 -19.775 -3.819 1.00 81.44 94 GLY A C 1
ATOM 740 O O . GLY A 1 94 ? -8.726 -20.155 -3.125 1.00 81.44 94 GLY A O 1
ATOM 741 N N . GLY A 1 95 ? -7.028 -18.727 -3.483 1.00 76.56 95 GLY A N 1
ATOM 742 C CA . GLY A 1 95 ? -7.349 -17.835 -2.375 1.00 76.56 95 GLY A CA 1
ATOM 743 C C . GLY A 1 95 ? -8.519 -16.911 -2.714 1.00 76.56 95 GLY A C 1
ATOM 744 O O . GLY A 1 95 ? -8.818 -16.659 -3.884 1.00 76.56 95 GLY A O 1
ATOM 745 N N . GLY A 1 96 ? -9.171 -16.382 -1.677 1.00 75.44 96 GLY A N 1
ATOM 746 C CA . GLY A 1 96 ? -10.153 -15.314 -1.832 1.00 75.44 96 GLY A CA 1
ATOM 747 C C . GLY A 1 96 ? -9.549 -14.072 -2.512 1.00 75.44 96 GLY A C 1
ATOM 748 O O . GLY A 1 96 ? -8.326 -13.891 -2.506 1.00 75.44 96 GLY A O 1
ATOM 749 N N . PRO A 1 97 ? -10.379 -13.200 -3.111 1.00 71.56 97 PRO A N 1
ATOM 750 C CA . PRO A 1 97 ? -9.878 -11.986 -3.746 1.00 71.56 97 PRO A CA 1
ATOM 751 C C . PRO A 1 97 ? -9.104 -11.127 -2.730 1.00 71.56 97 PRO A C 1
ATOM 753 O O . PRO A 1 97 ? -9.475 -11.085 -1.563 1.00 71.56 97 PRO A O 1
ATOM 756 N N . GLY A 1 98 ? -8.012 -10.493 -3.169 1.00 75.44 98 GLY A N 1
ATOM 757 C CA . GLY A 1 98 ? -7.121 -9.704 -2.305 1.00 75.44 98 GLY A CA 1
ATOM 758 C C . GLY A 1 98 ? -6.049 -10.510 -1.557 1.00 75.44 98 GLY A C 1
ATOM 759 O O . GLY A 1 98 ? -5.075 -9.932 -1.090 1.00 75.44 98 GLY A O 1
ATOM 760 N N . LEU A 1 99 ? -6.140 -11.844 -1.488 1.00 82.69 99 LEU A N 1
ATOM 761 C CA . LEU A 1 99 ? -5.104 -12.633 -0.816 1.00 82.69 99 LEU A CA 1
ATOM 762 C C . LEU A 1 99 ? -3.820 -12.728 -1.646 1.00 82.69 99 LEU A C 1
ATOM 764 O O . LEU A 1 99 ? -3.802 -13.226 -2.780 1.00 82.69 99 LEU A O 1
ATOM 768 N N . VAL A 1 100 ? -2.718 -12.301 -1.032 1.00 88.75 100 VAL A N 1
ATOM 769 C CA . VAL A 1 100 ? -1.387 -12.295 -1.632 1.00 88.75 100 VAL A CA 1
ATOM 770 C C . VAL A 1 100 ? -0.334 -12.874 -0.699 1.00 88.75 100 VAL A C 1
ATOM 772 O O . VAL A 1 100 ? -0.419 -12.761 0.517 1.00 88.75 100 VAL A O 1
ATOM 775 N N . THR A 1 101 ? 0.696 -13.459 -1.298 1.00 90.94 101 THR A N 1
ATOM 776 C CA . THR A 1 101 ? 1.992 -13.727 -0.669 1.00 90.94 101 THR A CA 1
ATOM 777 C C . THR A 1 101 ? 3.011 -12.739 -1.208 1.00 90.94 101 THR A C 1
ATOM 779 O O . THR A 1 101 ? 2.989 -12.424 -2.401 1.00 90.94 101 THR A O 1
ATOM 782 N N . TYR A 1 102 ? 3.942 -12.310 -0.372 1.00 93.31 102 TYR A N 1
ATOM 783 C CA . TYR A 1 102 ? 5.041 -11.433 -0.753 1.00 93.31 102 TYR A CA 1
ATOM 784 C C . TYR A 1 102 ? 6.316 -11.844 -0.015 1.00 93.31 102 TYR A C 1
ATOM 786 O O . TYR A 1 102 ? 6.281 -12.692 0.874 1.00 93.31 102 TYR A O 1
ATOM 794 N N . ARG A 1 103 ? 7.451 -11.318 -0.469 1.00 94.44 103 ARG A N 1
ATOM 795 C CA . ARG A 1 103 ? 8.781 -11.546 0.106 1.00 94.44 103 ARG A CA 1
ATOM 796 C C . ARG A 1 103 ? 9.654 -10.333 -0.170 1.00 94.44 103 ARG A C 1
ATOM 798 O O . ARG A 1 103 ? 9.304 -9.536 -1.038 1.00 94.44 103 ARG A O 1
ATOM 805 N N . ASN A 1 104 ? 10.824 -10.269 0.457 1.00 94.62 104 ASN A N 1
ATOM 806 C CA . ASN A 1 104 ? 11.777 -9.167 0.295 1.00 94.62 104 ASN A CA 1
ATOM 807 C C . ASN A 1 104 ? 11.142 -7.822 0.678 1.00 94.62 104 ASN A C 1
ATOM 809 O O . ASN A 1 104 ? 11.341 -6.807 0.008 1.00 94.62 104 ASN A O 1
ATOM 813 N N . GLU A 1 105 ? 10.301 -7.835 1.702 1.00 94.75 105 GLU A N 1
ATOM 814 C CA . GLU A 1 105 ? 9.692 -6.647 2.260 1.00 94.75 105 GLU A CA 1
ATOM 815 C C . GLU A 1 105 ? 10.625 -5.942 3.242 1.00 94.75 105 GLU A C 1
ATOM 817 O O . GLU A 1 105 ? 11.431 -6.556 3.942 1.00 94.75 105 GLU A O 1
ATOM 822 N N . ARG A 1 106 ? 10.470 -4.625 3.311 1.00 95.06 106 ARG A N 1
ATOM 823 C CA . ARG A 1 106 ? 10.892 -3.805 4.445 1.00 95.06 106 ARG A CA 1
ATOM 824 C C . ARG A 1 106 ? 9.643 -3.262 5.122 1.00 95.06 106 ARG A C 1
ATOM 826 O O . ARG A 1 106 ? 8.683 -2.926 4.434 1.00 95.06 106 ARG A O 1
ATOM 833 N N . THR A 1 107 ? 9.663 -3.136 6.439 1.00 96.38 107 THR A N 1
ATOM 834 C CA . THR A 1 107 ? 8.530 -2.584 7.189 1.00 96.38 107 THR A CA 1
ATOM 835 C C . THR A 1 107 ? 8.822 -1.147 7.588 1.00 96.38 107 THR A C 1
ATOM 837 O O . THR A 1 107 ? 9.926 -0.832 8.029 1.00 96.38 107 THR A O 1
ATOM 840 N N . LEU A 1 108 ? 7.830 -0.281 7.412 1.00 95.25 108 LEU A N 1
ATOM 841 C CA . LEU A 1 108 ? 7.846 1.111 7.832 1.00 95.25 108 LEU A CA 1
ATOM 842 C C . LEU A 1 108 ? 6.776 1.320 8.896 1.00 95.25 108 LEU A C 1
ATOM 844 O O . LEU A 1 108 ? 5.615 0.988 8.675 1.00 95.25 108 LEU A O 1
ATOM 848 N N . ASP A 1 109 ? 7.158 1.915 10.015 1.00 96.88 109 ASP A N 1
ATOM 849 C CA . ASP A 1 109 ? 6.217 2.349 11.038 1.00 96.88 109 ASP A CA 1
ATOM 850 C C . ASP A 1 109 ? 5.739 3.764 10.713 1.00 96.88 109 ASP A C 1
ATOM 852 O O . ASP A 1 109 ? 6.525 4.714 10.702 1.00 96.88 109 ASP A O 1
ATOM 856 N N . VAL A 1 110 ? 4.449 3.907 10.405 1.00 96.19 110 VAL A N 1
ATOM 857 C CA . VAL A 1 110 ? 3.878 5.175 9.938 1.00 96.19 110 VAL A CA 1
ATOM 858 C C . VAL A 1 110 ? 2.609 5.550 10.682 1.00 96.19 110 VAL A C 1
ATOM 860 O O . VAL A 1 110 ? 1.845 4.701 11.136 1.00 96.19 110 VAL A O 1
ATOM 863 N N . HIS A 1 111 ? 2.361 6.853 10.765 1.00 96.44 111 HIS A N 1
ATOM 864 C CA . HIS A 1 111 ? 1.079 7.381 11.212 1.00 96.44 111 HIS A CA 1
ATOM 865 C C . HIS A 1 111 ? 0.053 7.264 10.070 1.00 96.44 111 HIS A C 1
ATOM 867 O O . HIS A 1 111 ? 0.363 7.721 8.961 1.00 96.44 111 HIS A O 1
ATOM 873 N N . PRO A 1 112 ? -1.143 6.691 10.300 1.00 94.75 112 PRO A N 1
ATOM 874 C CA . PRO A 1 112 ? -2.231 6.711 9.322 1.00 94.75 112 PRO A CA 1
ATOM 875 C C . PRO A 1 112 ? -2.611 8.151 8.958 1.00 94.75 112 PRO A C 1
ATOM 877 O O . PRO A 1 112 ? -2.779 8.977 9.853 1.00 94.75 112 PRO A O 1
ATOM 880 N N . ARG A 1 113 ? -2.745 8.464 7.663 1.00 90.31 113 ARG A N 1
ATOM 881 C CA . ARG A 1 113 ? -3.171 9.796 7.189 1.00 90.31 113 ARG A CA 1
ATOM 882 C C . ARG A 1 113 ? -4.097 9.695 5.985 1.00 90.31 113 ARG A C 1
ATOM 884 O O . ARG A 1 113 ? -3.811 8.940 5.055 1.00 90.31 113 ARG A O 1
ATOM 891 N N . ALA A 1 114 ? -5.166 10.487 5.997 1.00 85.12 114 ALA A N 1
ATOM 892 C CA . ALA A 1 114 ? -6.098 10.607 4.878 1.00 85.12 114 ALA A CA 1
ATOM 893 C C . ALA A 1 114 ? -5.456 11.289 3.658 1.00 85.12 114 ALA A C 1
ATOM 895 O O . ALA A 1 114 ? -4.508 12.064 3.794 1.00 85.12 114 ALA A O 1
ATOM 896 N N . GLU A 1 115 ? -6.034 11.113 2.470 1.00 78.94 115 GLU A N 1
ATOM 897 C CA . GLU A 1 115 ? -5.599 11.792 1.241 1.00 78.94 115 GLU A CA 1
ATOM 898 C C . GLU A 1 115 ? -5.569 13.314 1.385 1.00 78.94 115 GLU A C 1
ATOM 900 O O . GLU A 1 115 ? -4.637 13.956 0.899 1.00 78.94 115 GLU A O 1
ATOM 905 N N . THR A 1 116 ? -6.557 13.881 2.082 1.00 76.62 116 THR A N 1
ATOM 906 C CA . THR A 1 116 ? -6.660 15.323 2.345 1.00 76.62 116 THR A CA 1
ATOM 907 C C . THR A 1 116 ? -5.476 15.841 3.160 1.00 76.62 116 THR A C 1
ATOM 909 O O . THR A 1 116 ? -4.989 16.937 2.912 1.00 76.62 116 THR A O 1
ATOM 912 N N . GLU A 1 117 ? -4.970 15.050 4.107 1.00 78.31 117 GLU A N 1
ATOM 913 C CA . GLU A 1 117 ? -3.809 15.407 4.936 1.00 78.31 117 GLU A CA 1
ATOM 914 C C . GLU A 1 117 ? -2.482 15.226 4.190 1.00 78.31 117 GLU A C 1
ATOM 916 O O . GLU A 1 117 ? -1.464 15.825 4.538 1.00 78.31 117 GLU A O 1
ATOM 921 N N . LEU A 1 118 ? -2.485 14.374 3.165 1.00 71.88 118 LEU A N 1
ATOM 922 C CA . LEU A 1 118 ? -1.330 14.083 2.325 1.00 71.88 118 LEU A CA 1
ATOM 923 C C . LEU A 1 118 ? -1.252 14.979 1.080 1.00 71.88 118 LEU A C 1
ATOM 925 O O . LEU A 1 118 ? -0.313 14.826 0.297 1.00 71.88 118 LEU A O 1
ATOM 929 N N . ASN A 1 119 ? -2.200 15.909 0.911 1.00 69.75 119 ASN A N 1
ATOM 930 C CA . ASN A 1 119 ? -2.365 16.756 -0.275 1.00 69.75 119 ASN A CA 1
ATOM 931 C C . ASN A 1 119 ? -2.479 15.944 -1.579 1.00 69.75 119 ASN A C 1
ATOM 933 O O . ASN A 1 119 ? -1.988 16.363 -2.624 1.00 69.75 119 ASN A O 1
ATOM 937 N N . LEU A 1 120 ? -3.104 14.764 -1.514 1.00 64.06 120 LEU A N 1
ATOM 938 C CA . LEU A 1 120 ? -3.300 13.881 -2.671 1.00 64.06 120 LEU A CA 1
ATOM 939 C C . LEU A 1 120 ? -4.624 14.146 -3.404 1.00 64.06 120 LEU A C 1
ATOM 941 O O . LEU A 1 120 ? -4.835 13.616 -4.487 1.00 64.06 120 LEU A O 1
ATOM 945 N N . THR A 1 121 ? -5.509 14.972 -2.840 1.00 52.12 121 THR A N 1
ATOM 946 C CA . THR A 1 121 ? -6.811 15.343 -3.422 1.00 52.12 121 THR A CA 1
ATOM 947 C C . THR A 1 121 ? -6.760 16.564 -4.352 1.00 52.12 121 THR A C 1
ATOM 949 O O . THR A 1 121 ? -7.808 17.093 -4.715 1.00 52.12 121 THR A O 1
ATOM 952 N N . GLY A 1 122 ? -5.568 17.030 -4.736 1.00 41.38 122 GLY A N 1
ATOM 953 C CA . GLY A 1 122 ? -5.391 18.232 -5.553 1.00 41.38 122 GLY A CA 1
ATOM 954 C C . GLY A 1 122 ? -5.350 17.959 -7.057 1.00 41.38 122 GLY A C 1
ATOM 955 O O . GLY A 1 122 ? -4.322 17.517 -7.570 1.00 41.38 122 GLY A O 1
ATOM 956 N N . VAL A 1 123 ? -6.443 18.303 -7.745 1.00 36.72 123 VAL A N 1
ATOM 957 C CA . VAL A 1 123 ? -6.401 19.016 -9.034 1.00 36.72 123 VAL A CA 1
ATOM 958 C C . VAL A 1 123 ? -6.802 20.456 -8.749 1.00 36.72 123 VAL A C 1
ATOM 960 O O . VAL A 1 123 ? -7.782 20.626 -7.987 1.00 36.72 123 VAL A O 1
#

Nearest PDB structures (foldseek):
  8s1u-assembly1_H  TM=8.055E-01  e=8.565E-12  Bacillus subtilis subsp. subtilis str. 168
  5h3w-assembly1_B  TM=9.011E-01  e=2.822E-10  Streptococcus suis
  5h3w-assembly1_A  TM=8.762E-01  e=3.877E-10  Streptococcus suis
  7aqc-assembly1_R  TM=8.553E-01  e=9.436E-10  Bacillus subtilis subsp. subtilis str. 168
  7ope-assembly1_0  TM=8.700E-01  e=1.622E-07  Bacillus subtilis subsp. subtilis str. 168

Secondary structure (DSSP, 8-state):
----SS-HHHHTTGGG-TT-EE--SS-TT--TTSEEEEETTS-B--EEE---SS--HHHHHHHHHHHHHTBTTTTSS-EEEEEEEGGG-EEPTTPPTT-EE--S-EEEEE----TTTTT-S--

Sequence (123 aa):
MHTTLIRPADLTPHLADPRWVVVDCRFDLANPGDLWLHARNMPGAHVILRWNGPDDAGVLTRAASLAAWYSDGRGSTTVPVDVTERRFVRKIRGGGPGLVTYRNERTLDVHPRAETELNLTGV

Solvent-accessible surface area (backbone atoms only — not comparable to full-atom values): 7087 Å² total; per-residue (Å²): 134,86,81,58,79,54,58,76,77,71,45,64,79,48,76,79,50,61,83,50,72,46,45,46,64,81,57,85,88,61,53,57,80,24,36,29,29,29,28,57,98,50,67,50,38,35,25,33,41,48,67,85,69,79,91,50,69,66,61,53,50,50,53,38,10,39,13,20,38,49,21,80,47,39,87,40,78,62,28,53,22,35,34,25,42,35,66,46,50,40,73,44,87,93,47,63,91,77,42,65,48,71,53,83,61,49,74,44,82,30,50,42,37,55,53,76,79,66,66,68,75,73,128

pLDDT: mean 77.69, std 17.57, range [29.33, 97.5]

Foldseek 3Di:
DAPQVDDPVNCVVVVPPQQDKGQDLPCPPADQQWKWKAFPPFDFTIMTRRHPDPDDPLSVQLSNLQRCCGTPNVPPQKTKMKMDGPNQWDADVVDDRSDIDGDPIDIDIHGRDDCVRSVVPDD

Radius of gyration: 13.44 Å; Cα contacts (8 Å, |Δi|>4): 234; chains: 1; bounding box: 32×40×34 Å

Mean predicted aligned error: 7.39 Å